Protein AF-W1J9Y2-F1 (afdb_monomer)

pLDDT: mean 95.92, std 4.79, range [53.75, 98.56]

Solvent-accessible surface area (backbone atoms only — not comparable to full-atom values): 7114 Å² total; per-residue (Å²): 111,60,69,58,45,57,69,71,51,70,70,86,56,77,53,13,66,82,62,53,46,58,67,69,55,50,78,49,37,70,63,53,52,49,53,51,50,51,29,51,76,69,69,66,60,73,79,72,70,56,31,75,44,78,43,78,46,95,87,71,49,73,45,82,43,75,25,49,32,63,68,49,49,34,52,49,51,53,52,46,61,56,48,47,70,66,46,56,87,69,54,58,93,89,64,34,82,96,41,91,99,47,40,73,64,56,48,52,52,55,48,51,65,66,71,78,107

Structure (mmCIF, N/CA/C/O backbone):
data_AF-W1J9Y2-F1
#
_entry.id   AF-W1J9Y2-F1
#
loop_
_atom_site.group_PDB
_atom_site.id
_atom_site.type_symbol
_atom_site.label_atom_id
_atom_site.label_alt_id
_atom_site.label_comp_id
_atom_site.label_asym_id
_atom_site.label_entity_id
_atom_site.label_seq_id
_atom_site.pdbx_PDB_ins_code
_atom_site.Cartn_x
_atom_site.Cartn_y
_atom_site.Cartn_z
_atom_site.occupancy
_atom_site.B_iso_or_equiv
_atom_site.auth_seq_id
_atom_site.auth_comp_id
_atom_site.auth_asym_id
_atom_site.auth_atom_id
_atom_site.pdbx_PDB_model_num
ATOM 1 N N . MET A 1 1 ? -11.430 -10.785 -2.441 1.00 86.69 1 MET A N 1
ATOM 2 C CA . MET A 1 1 ? -10.376 -9.782 -2.722 1.00 86.69 1 MET A CA 1
ATOM 3 C C . MET A 1 1 ? -9.784 -9.190 -1.440 1.00 86.69 1 MET A C 1
ATOM 5 O O . MET A 1 1 ? -8.647 -9.524 -1.143 1.00 86.69 1 MET A O 1
ATOM 9 N N . LEU A 1 2 ? -10.523 -8.403 -0.638 1.00 96.00 2 LEU A N 1
ATOM 10 C CA . LEU A 1 2 ? -9.965 -7.748 0.567 1.00 96.00 2 LEU A CA 1
ATOM 11 C C . LEU A 1 2 ? -9.424 -8.718 1.631 1.00 96.00 2 LEU A C 1
ATOM 13 O O . LEU A 1 2 ? -8.366 -8.458 2.191 1.00 96.00 2 LEU A O 1
ATOM 17 N N . LYS A 1 3 ? -10.077 -9.870 1.848 1.00 97.12 3 LYS A N 1
ATOM 18 C CA . LYS A 1 3 ? -9.566 -10.923 2.748 1.00 97.12 3 LYS A CA 1
ATOM 19 C C . LYS A 1 3 ? -8.172 -11.412 2.334 1.00 97.12 3 LYS A C 1
ATOM 21 O O . LYS A 1 3 ? -7.294 -11.547 3.173 1.00 97.12 3 LYS A O 1
ATOM 26 N N . GLY A 1 4 ? -7.936 -11.578 1.030 1.00 96.56 4 GLY A N 1
ATOM 27 C CA . GLY A 1 4 ? -6.612 -11.911 0.495 1.00 96.56 4 GLY A CA 1
ATOM 28 C C . GLY A 1 4 ? -5.578 -10.811 0.753 1.00 96.56 4 GLY A C 1
ATOM 29 O O . GLY A 1 4 ? -4.461 -11.114 1.162 1.00 96.56 4 GLY A O 1
ATOM 30 N N . GLN A 1 5 ? -5.959 -9.535 0.603 1.00 96.75 5 GLN A N 1
ATOM 31 C CA . GLN A 1 5 ? -5.068 -8.413 0.935 1.00 96.75 5 GLN A CA 1
ATOM 32 C C . GLN A 1 5 ? -4.729 -8.373 2.424 1.00 96.75 5 GLN A C 1
ATOM 34 O O . GLN A 1 5 ? -3.577 -8.152 2.786 1.00 96.75 5 GLN A O 1
ATOM 39 N N . PHE A 1 6 ? -5.703 -8.658 3.288 1.00 97.75 6 PHE A N 1
ATOM 40 C CA . PHE A 1 6 ? -5.479 -8.736 4.726 1.00 97.75 6 PHE A CA 1
ATOM 41 C C . PHE A 1 6 ? -4.465 -9.822 5.086 1.00 97.75 6 PHE A C 1
ATOM 43 O O . PHE A 1 6 ? -3.544 -9.569 5.863 1.00 97.75 6 PHE A O 1
ATOM 50 N N . LEU A 1 7 ? -4.576 -11.009 4.489 1.00 96.94 7 LEU A N 1
ATOM 51 C CA . LEU A 1 7 ? -3.624 -12.094 4.733 1.00 96.94 7 LEU A CA 1
ATOM 52 C C . LEU A 1 7 ? -2.200 -11.713 4.301 1.00 96.94 7 LEU A C 1
ATOM 54 O O . LEU A 1 7 ? -1.263 -11.978 5.051 1.00 96.94 7 LEU A O 1
ATOM 58 N N . ARG A 1 8 ? -2.048 -11.011 3.169 1.00 95.06 8 ARG A N 1
ATOM 59 C CA . ARG A 1 8 ? -0.752 -10.538 2.639 1.00 95.06 8 ARG A CA 1
ATOM 60 C C . ARG A 1 8 ? -0.097 -9.419 3.456 1.00 95.06 8 ARG A C 1
ATOM 62 O O . ARG A 1 8 ? 1.107 -9.218 3.326 1.00 95.06 8 ARG A O 1
ATOM 69 N N . LEU A 1 9 ? -0.854 -8.663 4.257 1.00 94.94 9 LEU A N 1
ATOM 70 C CA . LEU A 1 9 ? -0.291 -7.567 5.053 1.00 94.94 9 LEU A CA 1
ATOM 71 C C . LEU A 1 9 ? 0.696 -8.088 6.103 1.00 94.94 9 LEU A C 1
ATOM 73 O O . LEU A 1 9 ? 0.387 -8.999 6.863 1.00 94.94 9 LEU A O 1
ATOM 77 N N . ASP A 1 10 ? 1.852 -7.450 6.220 1.00 93.38 10 ASP A N 1
ATOM 78 C CA . ASP A 1 10 ? 2.788 -7.712 7.314 1.00 93.38 10 ASP A CA 1
ATOM 79 C C . ASP A 1 10 ? 2.231 -7.130 8.632 1.00 93.38 10 ASP A C 1
ATOM 81 O O . ASP A 1 10 ? 1.927 -5.936 8.728 1.00 93.38 10 ASP A O 1
ATOM 85 N N . GLY A 1 11 ? 2.056 -7.994 9.638 1.00 90.69 11 GLY A N 1
ATOM 86 C CA . GLY A 1 11 ? 1.483 -7.644 10.941 1.00 90.69 11 GLY A CA 1
ATOM 87 C C . GLY A 1 11 ? 2.380 -6.757 11.805 1.00 90.69 11 GLY A C 1
ATOM 88 O O . GLY A 1 11 ? 1.869 -6.082 12.694 1.00 90.69 11 GLY A O 1
ATOM 89 N N . ASN A 1 12 ? 3.679 -6.694 11.499 1.00 92.50 12 ASN A N 1
ATOM 90 C CA . ASN A 1 12 ? 4.660 -5.894 12.235 1.00 92.50 12 ASN A CA 1
ATOM 91 C C . ASN A 1 12 ? 4.765 -4.453 11.711 1.00 92.50 12 ASN A C 1
ATOM 93 O O . ASN A 1 12 ? 5.534 -3.643 12.232 1.00 92.50 12 ASN A O 1
ATOM 97 N N . LYS A 1 13 ? 4.015 -4.100 10.658 1.00 90.44 13 LYS A N 1
ATOM 98 C CA . LYS A 1 13 ? 4.022 -2.736 10.119 1.00 90.44 13 LYS A CA 1
ATOM 99 C C . LYS A 1 13 ? 3.367 -1.759 11.087 1.00 90.44 13 LYS A C 1
ATOM 101 O O . LYS A 1 13 ? 2.337 -2.041 11.693 1.00 90.44 13 LYS A O 1
ATOM 106 N N . ALA A 1 14 ? 3.913 -0.546 11.121 1.00 94.56 14 ALA A N 1
ATOM 107 C CA . ALA A 1 14 ? 3.379 0.542 11.922 1.00 94.56 14 ALA A CA 1
ATOM 108 C C . ALA A 1 14 ? 1.888 0.811 11.633 1.00 94.56 14 ALA A C 1
ATOM 110 O O . ALA A 1 14 ? 1.420 0.745 10.487 1.00 94.56 14 ALA A O 1
ATOM 111 N N . VAL A 1 15 ? 1.156 1.141 12.697 1.00 96.94 15 VAL A N 1
ATOM 112 C CA . VAL A 1 15 ? -0.281 1.437 12.664 1.00 96.94 15 VAL A CA 1
ATOM 113 C C . VAL A 1 15 ? -0.556 2.886 12.269 1.00 96.94 15 VAL A C 1
ATOM 115 O O . VAL A 1 15 ? 0.276 3.775 12.506 1.00 96.94 15 VAL A O 1
ATOM 118 N N . GLY A 1 16 ? -1.724 3.106 11.664 1.00 97.50 16 GLY A N 1
ATOM 119 C CA . GLY A 1 16 ? -2.205 4.424 11.259 1.00 97.50 16 GLY A CA 1
ATOM 120 C C . GLY A 1 16 ? -2.601 5.307 12.443 1.00 97.50 16 GLY A C 1
ATOM 121 O O . GLY A 1 16 ? -2.244 5.041 13.595 1.00 97.50 16 GLY A O 1
ATOM 122 N N . ILE A 1 17 ? -3.323 6.391 12.154 1.00 98.06 17 ILE A N 1
ATOM 123 C CA . ILE A 1 17 ? -3.719 7.375 13.172 1.00 98.06 17 ILE A CA 1
ATOM 124 C C . ILE A 1 17 ? -4.735 6.808 14.171 1.00 98.06 17 ILE A C 1
ATOM 126 O O . ILE A 1 17 ? -4.720 7.187 15.336 1.00 98.06 17 ILE A O 1
ATOM 130 N N . ASP A 1 18 ? -5.547 5.841 13.739 1.00 97.19 18 ASP A N 1
ATOM 131 C CA . ASP A 1 18 ? -6.549 5.158 14.563 1.00 97.19 18 ASP A CA 1
ATOM 132 C C . ASP A 1 18 ? -5.981 4.057 1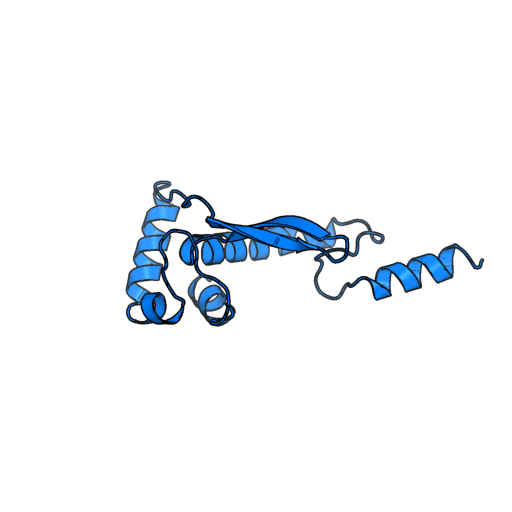5.467 1.00 97.19 18 ASP A C 1
ATOM 134 O O . ASP A 1 18 ? -6.733 3.424 16.202 1.00 97.19 18 ASP A O 1
ATOM 138 N N . ARG A 1 19 ? -4.663 3.824 15.407 1.00 96.50 19 ARG A N 1
ATOM 139 C CA . ARG A 1 19 ? -3.935 2.825 16.203 1.00 96.50 19 ARG A CA 1
ATOM 140 C C . ARG A 1 19 ? -4.433 1.381 16.042 1.00 96.50 19 ARG A C 1
ATOM 142 O O . ARG A 1 19 ? -3.996 0.514 16.793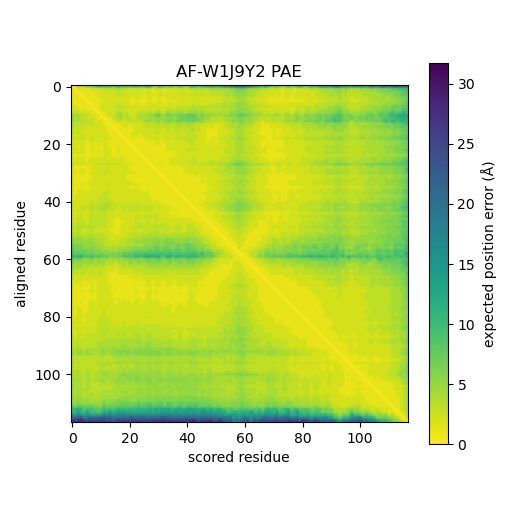 1.00 96.50 19 ARG A O 1
ATOM 149 N N . MET A 1 20 ? -5.258 1.093 15.034 1.00 97.50 20 MET A N 1
ATOM 150 C CA . MET A 1 20 ? -5.785 -0.249 14.789 1.00 97.50 20 MET A CA 1
ATOM 151 C C . MET A 1 20 ? -4.669 -1.188 14.309 1.00 97.50 20 MET A C 1
ATOM 153 O O . MET A 1 20 ? -4.042 -0.950 13.269 1.00 97.50 20 MET A O 1
ATOM 157 N N . THR A 1 21 ? -4.412 -2.260 15.063 1.00 97.56 21 THR A N 1
ATOM 158 C CA . THR A 1 21 ? -3.425 -3.289 14.699 1.00 97.56 21 THR A CA 1
ATOM 159 C C . THR A 1 21 ? -4.033 -4.324 13.751 1.00 97.56 21 THR A C 1
ATOM 161 O O . THR A 1 21 ? -5.252 -4.480 13.669 1.00 97.56 21 THR A O 1
ATOM 164 N N . LYS A 1 22 ? -3.178 -5.077 13.041 1.00 97.44 22 LYS A N 1
ATOM 165 C CA . LYS A 1 22 ? -3.636 -6.204 12.212 1.00 97.44 22 LYS A CA 1
ATOM 166 C C . LYS A 1 22 ? -4.346 -7.272 13.047 1.00 97.44 22 LYS A C 1
ATOM 168 O O . LYS A 1 22 ? -5.363 -7.788 12.600 1.00 97.44 22 LYS A O 1
ATOM 173 N N . SER A 1 23 ? -3.823 -7.568 14.239 1.00 97.56 23 SER A N 1
ATOM 174 C CA . SER A 1 23 ? -4.409 -8.558 15.149 1.00 97.56 23 SER A CA 1
ATOM 175 C C . SER A 1 23 ? -5.805 -8.136 15.597 1.00 97.56 23 SER A C 1
ATOM 177 O O . SER A 1 23 ? -6.754 -8.869 15.352 1.00 97.56 23 SER A O 1
ATOM 179 N N . ALA A 1 24 ? -5.944 -6.919 16.137 1.00 97.88 24 ALA A 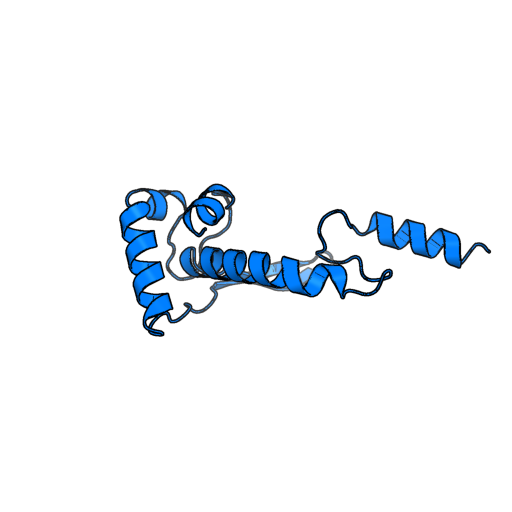N 1
ATOM 180 C CA . ALA A 1 24 ? -7.221 -6.412 16.641 1.00 97.88 24 ALA A CA 1
ATOM 181 C C . ALA A 1 24 ? -8.284 -6.317 15.534 1.00 97.88 24 ALA A C 1
ATOM 183 O O . ALA A 1 24 ? -9.418 -6.749 15.709 1.00 97.88 24 ALA A O 1
ATOM 184 N N . TYR A 1 25 ? -7.918 -5.834 14.340 1.00 98.12 25 TYR A N 1
ATOM 185 C CA . TYR A 1 25 ? -8.845 -5.827 13.202 1.00 98.12 25 TYR A CA 1
ATOM 186 C C . TYR A 1 25 ? -9.260 -7.245 12.771 1.00 98.12 25 TYR A C 1
ATOM 188 O O . TYR A 1 25 ? -10.363 -7.448 12.259 1.00 98.12 25 TYR A O 1
ATOM 196 N N . GLY A 1 26 ? -8.363 -8.218 12.949 1.00 97.94 26 GLY A N 1
ATOM 197 C CA . GLY A 1 26 ? -8.563 -9.618 12.595 1.00 97.94 26 GLY A CA 1
ATOM 198 C C . GLY A 1 26 ? -9.515 -10.379 13.519 1.00 97.94 26 GLY A C 1
ATOM 199 O O . GLY A 1 26 ? -10.105 -11.355 13.066 1.00 97.94 26 GLY A O 1
ATOM 200 N N . GLU A 1 27 ? -9.719 -9.925 14.759 1.00 98.25 27 GLU A N 1
ATOM 201 C CA . GLU A 1 27 ? -10.623 -10.568 15.732 1.00 98.25 27 GLU A CA 1
ATOM 202 C C . GLU A 1 27 ? -12.065 -10.662 15.215 1.00 98.25 27 GLU A C 1
ATOM 204 O O . GLU A 1 27 ? -12.756 -11.648 15.457 1.00 98.25 27 GLU A O 1
ATOM 209 N N . HIS A 1 28 ? -12.499 -9.666 14.438 1.00 97.75 28 HIS A N 1
ATOM 210 C CA . HIS A 1 28 ? -13.808 -9.648 13.786 1.00 97.75 28 HIS A CA 1
ATOM 211 C C . HIS A 1 28 ? -13.687 -9.457 12.268 1.00 97.75 28 HIS A C 1
ATOM 213 O O . HIS A 1 28 ? -14.409 -8.665 11.654 1.00 97.75 28 HIS A O 1
ATOM 219 N N . LEU A 1 29 ? -12.734 -10.169 11.654 1.00 98.06 29 LEU A N 1
ATOM 220 C CA . LEU A 1 29 ? -12.306 -9.936 10.273 1.00 98.06 29 LEU A CA 1
ATOM 221 C C . LEU A 1 29 ? -13.466 -9.898 9.273 1.00 98.06 29 LEU A C 1
ATOM 223 O O . LEU A 1 29 ? -13.582 -8.943 8.508 1.00 98.06 29 LEU A O 1
ATOM 227 N N . ASP A 1 30 ? -14.317 -10.924 9.252 1.00 98.25 30 ASP A N 1
ATOM 228 C CA . ASP A 1 30 ? -15.353 -11.037 8.223 1.00 98.25 30 ASP A CA 1
ATOM 229 C C . ASP A 1 30 ? -16.418 -9.933 8.354 1.00 98.25 30 ASP A C 1
ATOM 231 O O . ASP A 1 30 ? -16.809 -9.342 7.344 1.00 98.25 30 ASP A O 1
ATOM 235 N N . GLY A 1 31 ? -16.812 -9.568 9.580 1.00 98.50 31 GLY A N 1
ATOM 236 C CA . GLY A 1 31 ? -17.731 -8.451 9.822 1.00 98.50 31 GLY A CA 1
ATOM 237 C C . GLY A 1 31 ? -17.122 -7.095 9.455 1.00 98.50 31 GLY A C 1
ATOM 238 O O . GLY A 1 31 ? -17.762 -6.288 8.772 1.00 98.50 31 GLY A O 1
ATOM 239 N N . ASN A 1 32 ? -15.856 -6.871 9.817 1.00 98.44 32 ASN A N 1
ATOM 240 C CA . ASN A 1 32 ? -15.125 -5.650 9.474 1.00 98.44 32 ASN A CA 1
ATOM 241 C C . ASN A 1 32 ? -15.001 -5.475 7.952 1.00 98.44 32 ASN A C 1
ATOM 243 O O . ASN A 1 32 ? -15.320 -4.415 7.406 1.00 98.44 32 ASN A O 1
ATOM 247 N N . LEU A 1 33 ? -14.615 -6.541 7.242 1.00 98.44 33 LEU A N 1
ATOM 248 C CA . LEU A 1 33 ? -14.513 -6.532 5.783 1.00 98.44 33 LEU A CA 1
ATOM 249 C C . LEU A 1 33 ? -15.873 -6.330 5.113 1.00 98.44 33 LEU A C 1
ATOM 251 O O . LEU A 1 33 ? -15.960 -5.594 4.127 1.00 98.44 33 LEU A O 1
ATOM 255 N N . HIS A 1 34 ? -16.933 -6.953 5.632 1.00 98.38 34 HIS A N 1
ATOM 256 C CA . HIS A 1 34 ? -18.284 -6.759 5.117 1.00 98.38 34 HIS A CA 1
ATOM 257 C C . HIS A 1 34 ? -18.720 -5.292 5.234 1.00 98.38 34 HIS A C 1
ATOM 259 O O . HIS A 1 34 ? -19.161 -4.696 4.247 1.00 98.38 34 HIS A O 1
ATOM 265 N N . ASN A 1 35 ? -18.519 -4.674 6.402 1.00 98.38 35 ASN A N 1
ATOM 266 C CA . ASN A 1 35 ? -18.834 -3.263 6.621 1.00 98.38 35 ASN A CA 1
ATOM 267 C C . ASN A 1 35 ? -18.033 -2.336 5.690 1.00 98.38 35 ASN A C 1
ATOM 269 O O . ASN A 1 35 ? -18.605 -1.434 5.070 1.00 98.38 35 ASN A O 1
ATOM 273 N N . LEU A 1 36 ? -16.728 -2.581 5.545 1.00 98.50 36 LEU A N 1
ATOM 274 C CA . LEU A 1 36 ? -15.864 -1.817 4.645 1.00 98.50 36 LEU A CA 1
ATOM 275 C C . LEU A 1 36 ? -16.357 -1.893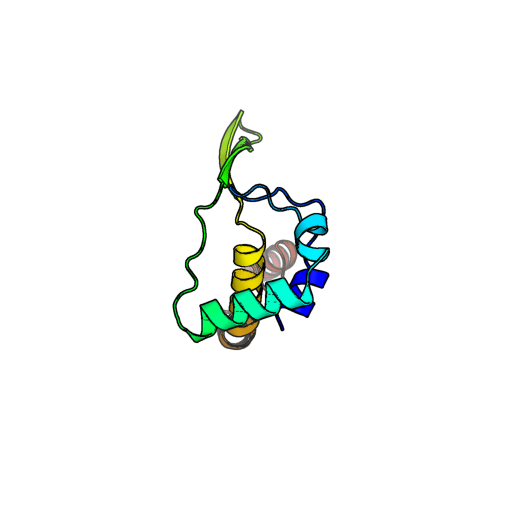 3.192 1.00 98.50 36 LEU A C 1
ATOM 277 O O . LEU A 1 36 ? -16.483 -0.864 2.528 1.00 98.50 36 LEU A O 1
ATOM 281 N N . ILE A 1 37 ? -16.710 -3.088 2.708 1.00 98.19 37 ILE A N 1
ATOM 282 C CA . ILE A 1 37 ? -17.253 -3.278 1.354 1.00 98.19 37 ILE A CA 1
ATOM 283 C C . ILE A 1 37 ? -18.568 -2.514 1.172 1.00 98.19 37 ILE A C 1
ATOM 285 O O . ILE A 1 37 ? -18.753 -1.873 0.136 1.00 98.19 37 ILE A O 1
ATOM 289 N N . LEU A 1 38 ? -19.470 -2.549 2.158 1.00 98.38 38 LEU A N 1
ATOM 290 C CA . LEU A 1 38 ? -20.723 -1.793 2.100 1.00 98.38 38 LEU A CA 1
ATOM 291 C C . LEU A 1 38 ? -20.471 -0.285 1.995 1.00 98.38 38 LEU A C 1
ATOM 293 O O . LEU A 1 38 ? -21.086 0.369 1.152 1.00 98.38 38 LEU A O 1
ATOM 297 N N . ARG A 1 39 ? -19.546 0.262 2.795 1.00 98.56 39 ARG A N 1
ATOM 298 C CA . ARG A 1 39 ? -19.176 1.686 2.727 1.00 98.56 39 ARG A CA 1
ATOM 299 C C . ARG A 1 39 ? -18.572 2.062 1.375 1.00 98.56 39 ARG A C 1
ATOM 301 O O . ARG A 1 39 ? -18.928 3.099 0.820 1.00 98.56 39 ARG A O 1
ATOM 308 N N . ILE A 1 40 ? -17.712 1.216 0.808 1.00 97.81 40 ILE A N 1
ATOM 309 C CA . ILE A 1 40 ? -17.127 1.448 -0.524 1.00 97.81 40 ILE A CA 1
ATOM 310 C C . ILE A 1 40 ? -18.219 1.449 -1.598 1.00 97.81 40 ILE A C 1
ATOM 312 O O . ILE A 1 40 ? -18.312 2.397 -2.373 1.00 97.81 40 ILE A O 1
ATOM 316 N N . ARG A 1 41 ? -19.084 0.427 -1.619 1.00 97.50 41 ARG A N 1
ATOM 317 C CA . ARG A 1 41 ? -20.156 0.293 -2.623 1.00 97.50 41 ARG A CA 1
ATOM 318 C C . ARG A 1 41 ? -21.169 1.431 -2.579 1.00 97.50 41 ARG A C 1
ATOM 320 O O . ARG A 1 41 ? -21.690 1.816 -3.616 1.00 97.50 41 ARG A O 1
ATOM 327 N N . ARG A 1 42 ? -21.443 1.967 -1.388 1.00 98.25 42 ARG A N 1
ATOM 328 C CA . ARG A 1 42 ? -22.345 3.111 -1.193 1.00 98.25 42 ARG A CA 1
ATOM 329 C C . ARG A 1 42 ? -21.673 4.465 -1.452 1.00 98.25 42 ARG A C 1
ATOM 331 O O . ARG A 1 42 ? -22.329 5.487 -1.307 1.00 98.25 42 ARG A O 1
ATOM 338 N N . GLY A 1 43 ? -20.375 4.496 -1.770 1.00 97.81 43 GLY A N 1
ATOM 339 C CA . GLY A 1 43 ? -19.619 5.742 -1.933 1.00 97.81 43 GLY A CA 1
ATOM 340 C C . GLY A 1 43 ? -19.416 6.529 -0.631 1.00 97.81 43 GLY A C 1
ATOM 341 O O . GLY A 1 43 ? -19.043 7.699 -0.668 1.00 97.81 43 GLY A O 1
ATOM 342 N N . THR A 1 44 ? -19.654 5.907 0.528 1.00 98.31 44 THR A N 1
ATOM 343 C CA . THR A 1 44 ? -19.549 6.542 1.852 1.00 98.31 44 THR A CA 1
ATOM 344 C C . THR A 1 44 ? -18.231 6.243 2.560 1.00 98.31 44 THR A C 1
ATOM 346 O O . THR A 1 44 ? -17.958 6.796 3.625 1.00 98.31 44 THR A O 1
ATOM 349 N N . TYR A 1 45 ? -17.382 5.387 1.985 1.00 98.19 45 TYR A N 1
ATOM 350 C CA . TYR A 1 45 ? -16.026 5.180 2.479 1.00 98.19 45 TYR A CA 1
ATOM 351 C C . TYR A 1 45 ? -15.200 6.466 2.330 1.00 98.19 45 TYR A C 1
ATOM 353 O O . TYR A 1 45 ? -15.028 7.001 1.233 1.00 98.19 45 TYR A O 1
ATOM 361 N N . ARG A 1 46 ? -14.679 6.953 3.458 1.00 97.94 46 ARG A N 1
ATOM 362 C CA . ARG A 1 46 ? -13.747 8.078 3.536 1.00 97.94 46 ARG A CA 1
ATOM 363 C C . ARG A 1 46 ? -12.439 7.573 4.146 1.00 97.94 46 ARG A C 1
ATOM 365 O O . ARG A 1 46 ? -12.479 7.115 5.291 1.00 97.94 46 ARG A O 1
ATOM 372 N N . PRO A 1 47 ? -11.314 7.619 3.409 1.00 97.25 47 PRO A N 1
ATOM 373 C CA . PRO A 1 47 ? -10.016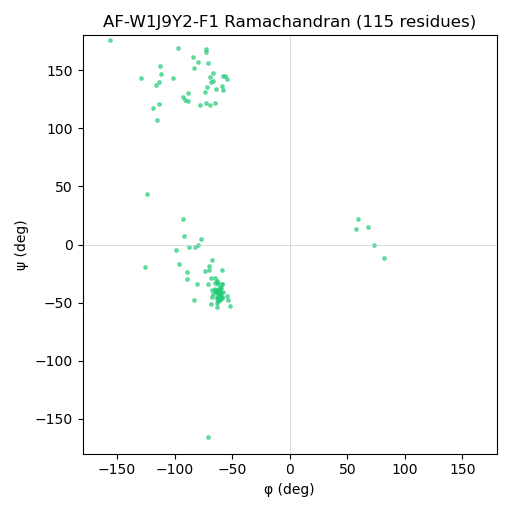 7.272 3.967 1.00 97.25 47 PRO A CA 1
ATOM 374 C C . PRO A 1 47 ? -9.688 8.149 5.171 1.00 97.25 47 PRO A C 1
ATOM 376 O O . PRO A 1 47 ? -10.037 9.334 5.194 1.00 97.25 47 PRO A O 1
ATOM 379 N N . LYS A 1 48 ? -9.003 7.586 6.164 1.00 97.38 48 LYS A N 1
ATOM 380 C CA . LYS A 1 48 ? -8.521 8.379 7.298 1.00 97.38 48 LYS A CA 1
ATOM 381 C C . LYS A 1 48 ? -7.251 9.132 6.909 1.00 97.38 48 LYS A C 1
ATOM 383 O O . LYS A 1 48 ? -6.513 8.732 6.009 1.00 97.38 48 LYS A O 1
ATOM 388 N N . ALA A 1 49 ? -6.971 10.218 7.627 1.00 97.56 49 ALA A N 1
ATOM 389 C CA . ALA A 1 49 ? -5.698 10.911 7.493 1.00 97.56 49 ALA A CA 1
ATOM 390 C C . ALA A 1 49 ? -4.536 9.954 7.814 1.00 97.56 49 ALA A C 1
ATOM 392 O O . ALA A 1 49 ? -4.581 9.197 8.789 1.00 97.56 49 ALA A O 1
ATOM 393 N N . ALA A 1 50 ? -3.482 9.996 7.000 1.00 97.06 50 ALA A N 1
ATOM 394 C CA . ALA A 1 50 ? -2.277 9.231 7.277 1.00 97.06 50 ALA A CA 1
ATOM 395 C C . ALA A 1 50 ? -1.568 9.796 8.514 1.00 97.06 50 ALA A C 1
ATOM 397 O O . ALA A 1 50 ? -1.448 11.010 8.686 1.00 97.06 50 ALA A O 1
ATOM 398 N N . ARG A 1 51 ? -1.042 8.913 9.364 1.00 97.81 51 ARG A N 1
ATOM 399 C CA . ARG A 1 51 ? -0.187 9.328 10.477 1.00 97.81 51 ARG A CA 1
ATOM 400 C C . ARG A 1 51 ? 1.206 9.635 9.945 1.00 97.81 51 ARG A C 1
ATOM 402 O O . ARG A 1 51 ? 1.855 8.746 9.398 1.00 97.81 51 ARG A O 1
ATOM 409 N N . ILE A 1 52 ? 1.674 10.865 10.130 1.00 97.56 52 ILE A N 1
ATOM 410 C CA . ILE A 1 52 ? 3.021 11.270 9.719 1.00 97.56 52 ILE A CA 1
ATOM 411 C C . ILE A 1 52 ? 4.011 10.985 10.848 1.00 97.56 52 ILE A C 1
ATOM 413 O O . ILE A 1 52 ? 3.789 11.354 11.999 1.00 97.56 52 ILE A O 1
ATOM 417 N N . THR A 1 53 ? 5.120 10.329 10.522 1.00 95.88 53 THR A N 1
ATOM 418 C CA . THR A 1 53 ? 6.269 10.172 11.419 1.00 95.88 53 THR A CA 1
ATOM 419 C C . THR A 1 53 ? 7.540 10.593 10.698 1.00 95.88 53 THR A C 1
ATOM 421 O O . THR A 1 53 ? 7.663 10.383 9.496 1.00 95.88 53 THR A O 1
ATOM 424 N N . GLN A 1 54 ? 8.476 11.223 11.400 1.00 97.06 54 GLN A N 1
ATOM 425 C CA . GLN A 1 54 ? 9.756 11.601 10.811 1.00 97.06 54 GLN A CA 1
ATOM 426 C C . GLN A 1 54 ? 10.779 10.497 11.057 1.00 97.06 54 GLN A C 1
ATOM 428 O O . GLN A 1 54 ? 10.994 10.109 12.203 1.00 97.06 54 GLN A O 1
ATOM 433 N N . ILE A 1 55 ? 11.426 10.026 9.993 1.00 95.62 55 ILE A N 1
ATOM 434 C CA . ILE A 1 55 ? 12.526 9.061 10.082 1.00 95.62 55 ILE A CA 1
ATOM 435 C C . ILE A 1 55 ? 13.835 9.716 9.628 1.00 95.62 55 ILE A C 1
ATOM 437 O O . ILE A 1 55 ? 13.812 10.505 8.674 1.00 95.62 55 ILE A O 1
ATOM 441 N N . PRO A 1 56 ? 14.957 9.437 10.312 1.00 96.31 56 PRO A N 1
ATOM 442 C CA . PRO A 1 56 ? 16.248 9.997 9.943 1.00 96.31 56 PRO A CA 1
ATOM 443 C C . PRO A 1 56 ? 16.705 9.447 8.589 1.00 96.31 56 PRO A C 1
ATOM 445 O O . PRO A 1 56 ? 16.392 8.312 8.216 1.00 96.31 56 PRO A O 1
ATOM 448 N N . LYS A 1 57 ? 17.432 10.276 7.849 1.00 95.06 57 LYS A N 1
ATOM 449 C CA . LYS A 1 57 ? 18.265 9.870 6.720 1.00 95.06 57 LYS A CA 1
ATOM 450 C C . LYS A 1 57 ? 19.712 9.709 7.190 1.00 95.06 57 LYS A C 1
ATOM 452 O O . LYS A 1 57 ? 20.070 10.145 8.281 1.00 95.06 57 LYS A O 1
ATOM 457 N N . GLU A 1 58 ? 20.538 9.122 6.332 1.00 93.94 58 GLU A N 1
ATOM 458 C CA . GLU A 1 58 ? 21.979 8.966 6.565 1.00 93.94 58 GLU A CA 1
ATOM 459 C C . GLU A 1 58 ? 22.705 10.317 6.673 1.00 93.94 58 GLU A C 1
ATOM 461 O O . GLU A 1 58 ? 23.631 10.455 7.460 1.00 93.94 58 GLU A O 1
ATOM 466 N N . ASP A 1 59 ? 22.230 11.336 5.951 1.00 93.56 59 ASP A N 1
ATOM 467 C CA . ASP A 1 59 ? 22.777 12.702 5.957 1.00 93.56 59 ASP A CA 1
ATOM 468 C C . ASP A 1 59 ? 22.380 13.542 7.194 1.00 93.56 59 ASP A C 1
ATOM 470 O O . ASP A 1 59 ? 22.671 14.734 7.257 1.00 93.56 59 ASP A O 1
ATOM 474 N N . GLY A 1 60 ? 21.675 12.951 8.166 1.00 93.50 60 GLY A N 1
ATOM 475 C CA . GLY A 1 60 ? 21.186 13.630 9.372 1.00 93.50 60 GLY A CA 1
ATOM 476 C C . GLY A 1 60 ? 19.885 14.423 9.190 1.00 93.50 60 GLY A C 1
ATOM 477 O O . GLY A 1 60 ? 19.247 14.794 10.180 1.00 93.50 60 GLY A O 1
ATOM 478 N N . SER A 1 61 ? 19.423 14.642 7.954 1.00 95.62 61 SER A N 1
ATOM 479 C CA . SER A 1 61 ? 18.104 15.228 7.697 1.00 95.62 61 SER A CA 1
ATOM 480 C C . SER A 1 61 ? 16.979 14.227 7.999 1.00 95.62 61 SER A C 1
ATOM 482 O O . SER A 1 61 ? 17.201 13.033 8.204 1.00 95.62 61 SER A O 1
ATOM 484 N N . LYS A 1 62 ? 15.727 14.696 8.042 1.00 97.00 62 LYS A N 1
ATOM 485 C CA . LYS A 1 62 ? 14.552 13.841 8.284 1.00 97.00 62 LYS A CA 1
ATOM 486 C C . LYS A 1 62 ? 13.685 13.744 7.034 1.00 97.00 62 LYS A C 1
ATOM 488 O O . LYS A 1 62 ? 13.552 14.711 6.287 1.00 97.00 62 LYS A O 1
ATOM 493 N N . ARG A 1 63 ? 13.048 12.589 6.823 1.00 96.31 63 ARG A N 1
ATOM 494 C CA . ARG A 1 63 ? 11.981 12.418 5.822 1.00 96.31 63 ARG A CA 1
ATOM 495 C C . ARG A 1 63 ? 10.654 12.067 6.501 1.00 96.31 63 ARG A C 1
ATOM 497 O O . ARG A 1 63 ? 10.653 11.250 7.427 1.00 96.31 63 ARG A O 1
ATOM 504 N N . PRO A 1 64 ? 9.529 12.660 6.072 1.00 97.00 64 PRO A N 1
ATOM 505 C CA . PRO A 1 64 ? 8.220 12.245 6.545 1.00 97.00 64 PRO A CA 1
ATOM 506 C C . PRO A 1 64 ? 7.858 10.880 5.949 1.00 97.00 64 PRO A C 1
ATOM 508 O O . PRO A 1 64 ? 8.023 10.639 4.755 1.00 97.00 64 PRO A O 1
ATOM 511 N N . LEU A 1 65 ? 7.336 9.992 6.786 1.00 96.62 65 LEU A N 1
ATOM 512 C CA . LEU A 1 65 ? 6.722 8.730 6.403 1.00 96.62 65 LEU A CA 1
ATOM 513 C C . LEU A 1 65 ? 5.232 8.801 6.735 1.00 96.62 65 LEU A C 1
ATOM 515 O O . LEU A 1 65 ? 4.859 8.994 7.894 1.00 96.62 65 LEU A O 1
ATOM 519 N N . ALA A 1 66 ? 4.394 8.634 5.717 1.00 97.19 66 ALA A N 1
ATOM 520 C CA . ALA A 1 66 ? 2.948 8.570 5.866 1.00 97.19 66 ALA A CA 1
ATOM 521 C C . ALA A 1 66 ? 2.503 7.126 6.129 1.00 97.19 66 ALA A C 1
ATOM 523 O O . ALA A 1 66 ? 2.799 6.221 5.351 1.00 97.19 66 ALA A O 1
ATOM 524 N N . ILE A 1 67 ? 1.792 6.909 7.235 1.00 97.44 67 ILE A N 1
ATOM 525 C CA . ILE A 1 67 ? 1.333 5.587 7.667 1.00 97.44 67 ILE A CA 1
ATOM 526 C C . ILE A 1 67 ? -0.198 5.550 7.631 1.00 97.44 67 ILE A C 1
ATOM 528 O O . ILE A 1 67 ? -0.865 6.153 8.474 1.00 97.44 67 ILE A O 1
ATOM 532 N N . SER A 1 68 ? -0.746 4.830 6.652 1.00 97.81 68 SER A N 1
ATOM 533 C CA . SER A 1 68 ? -2.190 4.632 6.464 1.00 97.81 68 SER A CA 1
ATOM 534 C C . SER A 1 68 ? -2.808 3.727 7.543 1.00 97.81 68 SER A C 1
ATOM 536 O O . SER A 1 68 ? -2.120 2.879 8.127 1.00 97.81 68 SER A O 1
ATOM 538 N N . CYS A 1 69 ? -4.116 3.858 7.784 1.00 98.12 69 CYS A N 1
ATOM 539 C CA . CYS A 1 69 ? -4.858 2.929 8.645 1.00 98.12 69 CYS A CA 1
ATOM 540 C C . CYS A 1 69 ? -5.058 1.579 7.941 1.00 98.12 69 CYS A C 1
ATOM 542 O O . CYS A 1 69 ? -4.827 1.455 6.737 1.00 98.12 69 CYS A O 1
ATOM 544 N N . ILE A 1 70 ? -5.447 0.537 8.680 1.00 97.50 70 ILE A N 1
ATOM 545 C CA . ILE A 1 70 ? -5.493 -0.819 8.114 1.00 97.50 70 ILE A CA 1
ATOM 546 C C . ILE A 1 70 ? -6.475 -0.942 6.947 1.00 97.50 70 ILE A C 1
ATOM 548 O O . ILE A 1 70 ? -6.118 -1.499 5.915 1.00 97.50 70 ILE A O 1
ATOM 552 N N . GLU A 1 71 ? -7.665 -0.357 7.065 1.00 98.00 71 GLU A N 1
ATOM 553 C CA . GLU A 1 71 ? -8.654 -0.365 5.985 1.00 98.00 71 GLU A CA 1
ATOM 554 C C . GLU A 1 71 ? -8.146 0.379 4.752 1.00 98.00 71 GLU A C 1
ATOM 556 O O . GLU A 1 71 ? -8.281 -0.116 3.637 1.00 98.00 71 GLU A O 1
ATOM 561 N N . ASP A 1 72 ? -7.473 1.513 4.956 1.00 98.00 72 ASP A N 1
ATOM 562 C CA . ASP A 1 72 ? -6.872 2.287 3.872 1.00 98.00 72 ASP A CA 1
ATOM 563 C C . ASP A 1 72 ? -5.785 1.476 3.156 1.00 98.00 72 ASP A C 1
ATOM 565 O O . ASP A 1 72 ? -5.746 1.462 1.929 1.00 98.00 72 ASP A O 1
ATOM 569 N N . LYS A 1 73 ? -4.954 0.723 3.894 1.00 97.38 73 LYS A N 1
ATOM 570 C CA . LYS A 1 73 ? -3.975 -0.207 3.301 1.00 97.38 73 LYS A CA 1
ATOM 571 C C . LYS A 1 73 ? -4.667 -1.288 2.466 1.00 97.38 73 LYS A C 1
ATOM 573 O O . LYS A 1 73 ? -4.208 -1.585 1.367 1.00 97.38 73 LYS A O 1
ATOM 578 N N . LEU A 1 74 ? -5.763 -1.872 2.959 1.00 97.75 74 LEU A N 1
ATOM 579 C CA . LEU A 1 74 ? -6.515 -2.905 2.235 1.00 97.75 74 LEU A CA 1
ATOM 580 C C . LEU A 1 74 ? -7.104 -2.366 0.930 1.00 97.75 74 LEU A C 1
ATOM 582 O O . LEU A 1 74 ? -6.996 -3.023 -0.107 1.00 97.75 74 LEU A O 1
ATOM 586 N N . VAL A 1 75 ? -7.706 -1.177 0.977 1.00 97.69 75 VAL A N 1
ATOM 587 C CA . VAL A 1 75 ? -8.290 -0.524 -0.199 1.00 97.69 75 VAL A CA 1
ATOM 588 C C . VAL A 1 75 ? -7.198 -0.119 -1.187 1.00 97.69 75 VAL A C 1
ATOM 590 O O . VAL A 1 75 ? -7.323 -0.423 -2.369 1.00 97.69 75 VAL A O 1
ATOM 593 N N . GLN A 1 76 ? -6.099 0.482 -0.722 1.00 97.06 76 GLN A N 1
ATOM 594 C CA . GLN A 1 76 ? -4.957 0.852 -1.567 1.00 97.06 76 GLN A CA 1
ATOM 595 C C . GLN A 1 76 ? -4.343 -0.366 -2.265 1.00 97.06 76 GLN A C 1
ATOM 597 O O . GLN A 1 76 ? -4.115 -0.316 -3.470 1.00 97.06 76 GLN A O 1
ATOM 602 N N . LEU A 1 77 ? -4.134 -1.479 -1.549 1.00 96.69 77 LEU A N 1
ATOM 603 C CA . LEU A 1 77 ? -3.641 -2.728 -2.142 1.00 96.69 77 LEU A CA 1
ATOM 604 C C . LEU A 1 77 ? -4.615 -3.291 -3.174 1.00 96.69 77 LEU A C 1
ATOM 606 O O . LEU A 1 77 ? -4.200 -3.734 -4.240 1.00 96.69 77 LEU A O 1
ATOM 610 N N . ALA A 1 78 ? -5.915 -3.257 -2.879 1.00 97.06 78 ALA A N 1
ATOM 611 C CA . ALA A 1 78 ? -6.926 -3.728 -3.809 1.00 97.06 78 ALA A CA 1
ATOM 612 C C . ALA A 1 78 ? -6.946 -2.898 -5.102 1.00 97.06 78 ALA A C 1
ATOM 614 O O . ALA A 1 78 ? -6.934 -3.459 -6.196 1.00 97.06 78 ALA A O 1
ATOM 615 N N . VAL A 1 79 ? -6.931 -1.571 -4.975 1.00 97.12 79 VAL A N 1
ATOM 616 C CA . VAL A 1 79 ? -6.850 -0.656 -6.117 1.00 97.12 79 VAL A CA 1
ATOM 617 C C . VAL A 1 79 ? -5.551 -0.884 -6.889 1.00 97.12 79 VAL A C 1
ATOM 619 O O . VAL A 1 79 ? -5.602 -1.049 -8.104 1.00 97.12 79 VAL A O 1
ATOM 622 N N . SER A 1 80 ? -4.409 -0.977 -6.204 1.00 96.94 80 SER A N 1
ATOM 623 C CA . SER A 1 80 ? -3.115 -1.227 -6.846 1.00 96.94 80 SER A CA 1
ATOM 624 C C . SER A 1 80 ? -3.112 -2.535 -7.631 1.00 96.94 80 SER A C 1
ATOM 626 O O . SER A 1 80 ? -2.689 -2.527 -8.777 1.00 96.94 80 SER A O 1
ATOM 628 N N . ASP A 1 81 ? -3.627 -3.636 -7.079 1.00 96.00 81 ASP A N 1
ATOM 629 C CA . ASP A 1 81 ? -3.671 -4.924 -7.783 1.00 96.00 81 ASP A CA 1
ATOM 630 C C . ASP A 1 81 ? -4.506 -4.851 -9.077 1.00 96.00 81 ASP A C 1
ATOM 632 O O . ASP A 1 81 ? -4.150 -5.472 -10.080 1.00 96.00 81 ASP A O 1
ATOM 636 N N . ILE A 1 82 ? -5.613 -4.097 -9.075 1.00 96.81 82 ILE A N 1
ATOM 637 C CA . ILE A 1 82 ? -6.436 -3.879 -10.276 1.00 96.81 82 ILE A CA 1
ATOM 638 C C . ILE A 1 82 ? -5.672 -3.024 -11.288 1.00 96.81 82 ILE A C 1
ATOM 640 O O . ILE A 1 82 ? -5.545 -3.412 -12.448 1.00 96.81 82 ILE A O 1
ATOM 644 N N . LEU A 1 83 ? -5.146 -1.878 -10.851 1.00 97.75 83 LEU A N 1
ATOM 645 C CA . LEU A 1 83 ? -4.464 -0.934 -11.732 1.00 97.75 83 LEU A CA 1
ATOM 646 C C . LEU A 1 83 ? -3.176 -1.523 -12.313 1.00 97.75 83 LEU A C 1
ATOM 648 O O . LEU A 1 83 ? -2.914 -1.339 -13.497 1.00 97.75 83 LEU A O 1
ATOM 652 N N . SER A 1 84 ? -2.409 -2.291 -11.541 1.00 96.56 84 SER A N 1
ATOM 653 C CA . SER A 1 84 ? -1.198 -2.958 -12.027 1.00 96.56 84 SER A CA 1
ATOM 654 C C . SER A 1 84 ? -1.497 -3.919 -13.176 1.00 96.56 84 SER A C 1
ATOM 656 O O . SER A 1 84 ? -0.732 -3.957 -14.130 1.00 96.56 84 SER A O 1
ATOM 658 N N . ARG A 1 85 ? -2.624 -4.644 -13.158 1.00 96.25 85 ARG A N 1
ATOM 659 C CA . ARG A 1 85 ? -3.013 -5.528 -14.277 1.00 96.25 85 ARG A CA 1
ATOM 660 C C . ARG A 1 85 ? -3.311 -4.764 -15.567 1.00 96.25 85 ARG A C 1
ATOM 662 O O . ARG A 1 85 ? -3.130 -5.318 -16.643 1.00 96.25 85 ARG A O 1
ATOM 669 N N . ILE A 1 86 ? -3.771 -3.519 -15.450 1.00 97.81 86 ILE A N 1
ATOM 670 C CA . ILE A 1 86 ? -4.091 -2.650 -16.587 1.00 97.81 86 ILE A CA 1
ATOM 671 C C . ILE A 1 86 ? -2.824 -1.964 -17.107 1.00 97.81 86 ILE A C 1
ATOM 673 O O . ILE A 1 86 ? -2.578 -1.953 -18.308 1.00 97.81 86 ILE A O 1
ATOM 677 N N . TYR A 1 87 ? -2.019 -1.397 -16.207 1.00 97.56 87 TYR A N 1
ATOM 678 C CA . TYR A 1 87 ? -0.897 -0.535 -16.577 1.00 97.56 87 TYR A CA 1
ATOM 679 C C . TYR A 1 87 ? 0.418 -1.273 -16.806 1.00 97.56 87 TYR A C 1
ATOM 681 O O . TYR A 1 87 ? 1.252 -0.760 -17.548 1.00 97.56 87 TYR A O 1
ATOM 689 N N . GLU A 1 88 ? 0.625 -2.465 -16.237 1.00 97.69 88 GLU A N 1
ATOM 690 C CA . GLU A 1 88 ? 1.869 -3.204 -16.479 1.00 97.69 88 GLU A CA 1
ATOM 691 C C . GLU A 1 88 ? 2.223 -3.429 -17.953 1.00 97.69 88 GLU A C 1
ATOM 693 O O . GLU A 1 88 ? 3.361 -3.132 -18.328 1.00 97.69 88 GLU A O 1
ATOM 698 N N . PRO A 1 89 ? 1.299 -3.886 -18.822 1.00 96.50 89 PRO A N 1
ATOM 699 C CA . PRO A 1 89 ? 1.618 -4.063 -20.238 1.00 96.50 89 PRO A CA 1
ATOM 700 C C . PRO A 1 89 ? 1.871 -2.740 -20.979 1.00 96.50 89 PRO A C 1
ATOM 702 O O . PRO A 1 89 ? 2.373 -2.765 -22.099 1.00 96.50 89 PRO A O 1
ATOM 705 N N . LEU A 1 90 ? 1.531 -1.593 -20.378 1.00 97.75 90 LEU A N 1
ATOM 706 C CA . LEU A 1 90 ? 1.662 -0.266 -20.986 1.00 97.75 90 LEU A CA 1
ATOM 707 C C . LEU A 1 90 ? 2.952 0.455 -20.578 1.00 97.75 90 LEU A C 1
ATOM 709 O O . LEU A 1 90 ? 3.338 1.436 -21.216 1.00 97.75 90 LEU A O 1
ATOM 713 N N . PHE A 1 91 ? 3.623 0.014 -19.512 1.00 97.75 91 PHE A N 1
ATOM 714 C CA . PHE A 1 91 ? 4.857 0.653 -19.073 1.00 97.75 91 PHE A CA 1
ATOM 715 C C . PHE A 1 91 ? 5.983 0.469 -20.090 1.00 97.75 91 PHE A C 1
ATOM 717 O O . PHE A 1 91 ? 6.202 -0.614 -20.632 1.00 97.75 91 PHE A O 1
ATOM 724 N N . LEU A 1 92 ? 6.777 1.529 -20.268 1.00 96.31 92 LEU A N 1
ATOM 725 C CA . LEU A 1 92 ? 7.958 1.492 -21.122 1.00 96.31 92 LEU A CA 1
ATOM 726 C C . LEU A 1 92 ? 8.925 0.371 -20.691 1.00 96.31 92 LEU A C 1
ATOM 728 O O . LEU A 1 92 ? 9.120 0.160 -19.488 1.00 96.31 92 LEU A O 1
ATOM 732 N N . PRO A 1 93 ? 9.627 -0.284 -21.637 1.00 93.50 93 PRO A N 1
ATOM 733 C CA . PRO A 1 93 ? 10.616 -1.317 -21.315 1.00 93.50 93 PRO A CA 1
ATOM 734 C C . PRO A 1 93 ? 11.763 -0.835 -20.415 1.00 93.50 93 PRO A C 1
ATOM 736 O O . PRO A 1 93 ? 12.417 -1.637 -19.762 1.00 93.50 93 PRO A O 1
ATOM 739 N N . CYS A 1 94 ? 12.021 0.477 -20.374 1.00 94.56 94 CYS A N 1
ATOM 740 C CA . CYS A 1 94 ? 13.029 1.096 -19.513 1.00 94.56 94 CYS A CA 1
ATOM 741 C C . CYS A 1 94 ? 12.499 1.556 -18.141 1.00 94.56 94 CYS A C 1
ATOM 743 O O . CYS A 1 94 ? 13.237 2.205 -17.401 1.00 94.56 94 CYS A O 1
ATOM 745 N N . SER A 1 95 ? 11.248 1.241 -17.791 1.00 97.00 95 SER A N 1
ATOM 746 C CA . SER A 1 95 ? 10.688 1.492 -16.460 1.00 97.00 95 SER A CA 1
ATOM 747 C C . SER A 1 95 ? 10.902 0.275 -15.557 1.00 97.00 95 SER A C 1
ATOM 749 O O . SER A 1 95 ? 10.471 -0.821 -15.903 1.00 97.00 95 SER A O 1
ATOM 751 N N . TYR A 1 96 ? 11.541 0.452 -14.396 1.00 97.00 96 TYR A N 1
ATOM 752 C CA . TYR A 1 96 ? 11.908 -0.659 -13.494 1.00 97.00 96 TYR A CA 1
ATOM 753 C C . TYR A 1 96 ? 11.398 -0.505 -12.056 1.00 97.00 96 TYR A C 1
ATOM 755 O O . TYR A 1 96 ? 11.370 -1.478 -11.305 1.00 97.00 96 TYR A O 1
ATOM 763 N N . GLY A 1 97 ? 11.039 0.712 -11.643 1.00 96.31 97 GLY A N 1
ATOM 764 C CA . GLY A 1 97 ? 10.674 1.002 -10.258 1.00 96.31 97 GLY A CA 1
ATOM 765 C C . GLY A 1 97 ? 9.295 0.456 -9.901 1.00 96.31 97 GLY A C 1
ATOM 766 O O . GLY A 1 97 ? 8.335 0.721 -10.613 1.00 96.31 97 GLY A O 1
ATOM 767 N N . PHE A 1 98 ? 9.195 -0.254 -8.772 1.00 95.38 98 PHE A N 1
ATOM 768 C CA . PHE A 1 98 ? 7.928 -0.733 -8.192 1.00 95.38 98 PHE A CA 1
ATOM 769 C C . PHE A 1 98 ? 7.094 -1.662 -9.095 1.00 95.38 98 PHE A C 1
ATOM 771 O O . PHE A 1 98 ? 5.891 -1.804 -8.883 1.00 95.38 98 PHE A O 1
ATOM 778 N N . ARG A 1 99 ? 7.726 -2.318 -10.075 1.00 96.31 99 ARG A N 1
ATOM 779 C CA . ARG A 1 99 ? 7.070 -3.240 -11.012 1.00 96.31 99 ARG A CA 1
ATOM 780 C C . ARG A 1 99 ? 7.316 -4.705 -10.628 1.00 96.31 99 ARG A C 1
ATOM 782 O O . ARG A 1 99 ? 8.424 -5.031 -10.189 1.00 96.31 99 ARG A O 1
ATOM 789 N N . PRO A 1 100 ? 6.341 -5.617 -10.794 1.00 94.75 100 PRO A N 1
ATOM 790 C CA . PRO A 1 100 ? 6.531 -7.036 -10.503 1.00 94.75 100 PRO A CA 1
ATOM 791 C C . PRO A 1 100 ? 7.681 -7.641 -11.319 1.00 94.75 100 PRO A C 1
ATOM 793 O O . PRO A 1 100 ? 7.768 -7.443 -12.526 1.00 94.75 100 PRO A O 1
ATOM 796 N N . GLY A 1 101 ? 8.570 -8.391 -10.662 1.00 94.31 101 GLY A N 1
ATOM 797 C CA . GLY A 1 101 ? 9.698 -9.065 -11.320 1.00 94.31 101 GLY A CA 1
ATOM 798 C C . GLY A 1 101 ? 10.846 -8.149 -11.770 1.00 94.31 101 GLY A C 1
ATOM 799 O O . GLY A 1 101 ? 11.847 -8.653 -12.278 1.00 94.31 101 GLY A O 1
ATOM 800 N N . LEU A 1 102 ? 10.748 -6.832 -11.556 1.00 96.56 102 LEU A N 1
ATOM 801 C CA . LEU A 1 102 ? 11.800 -5.860 -11.864 1.00 96.56 102 LEU A CA 1
ATOM 802 C C . LEU A 1 102 ? 12.376 -5.248 -10.582 1.00 96.56 102 LEU A C 1
ATOM 804 O O . LEU A 1 102 ? 11.738 -5.213 -9.532 1.00 96.56 102 LEU A O 1
ATOM 808 N N . ASN A 1 103 ? 13.629 -4.799 -10.656 1.00 96.50 103 ASN A N 1
ATOM 809 C CA . ASN A 1 103 ? 14.348 -4.210 -9.528 1.00 96.50 103 ASN A CA 1
ATOM 810 C C . ASN A 1 103 ? 15.473 -3.273 -10.005 1.00 96.50 103 ASN A C 1
ATOM 812 O O . ASN A 1 103 ? 15.753 -3.163 -11.201 1.00 96.50 103 ASN A O 1
ATOM 816 N N . CYS A 1 104 ? 16.149 -2.616 -9.058 1.00 97.06 104 CYS A N 1
ATOM 817 C CA . CYS A 1 104 ? 17.237 -1.679 -9.350 1.00 97.06 104 CYS A CA 1
ATOM 818 C C . CYS A 1 104 ? 18.402 -2.329 -10.119 1.00 97.06 104 CYS A C 1
ATOM 820 O O . CYS A 1 104 ? 18.999 -1.692 -10.984 1.00 97.06 104 CYS A O 1
ATOM 822 N N . HIS A 1 105 ? 18.710 -3.604 -9.864 1.00 96.75 105 HIS A N 1
ATOM 823 C CA . HIS A 1 105 ? 19.787 -4.303 -10.570 1.00 96.75 105 HIS A CA 1
ATOM 824 C C . HIS A 1 105 ? 19.436 -4.592 -12.034 1.00 96.75 105 HIS A C 1
ATOM 826 O O . HIS A 1 105 ? 20.316 -4.515 -12.892 1.00 96.75 105 HIS A O 1
ATOM 832 N N . ALA A 1 106 ? 18.163 -4.861 -12.345 1.00 96.06 106 ALA A N 1
ATOM 833 C CA . ALA A 1 106 ? 17.698 -4.988 -13.727 1.00 96.06 106 ALA A CA 1
ATOM 834 C C . ALA A 1 106 ? 17.938 -3.688 -14.513 1.00 96.06 106 ALA A C 1
ATOM 836 O O . ALA A 1 106 ? 18.452 -3.731 -15.633 1.00 96.06 106 ALA A O 1
ATOM 837 N N . ALA A 1 107 ? 17.668 -2.537 -13.888 1.00 96.38 107 ALA A N 1
ATOM 838 C CA . ALA A 1 107 ? 17.947 -1.230 -14.477 1.00 96.38 107 ALA A CA 1
ATOM 839 C C . ALA A 1 107 ? 19.450 -1.026 -14.745 1.00 96.38 107 ALA A C 1
ATOM 841 O O . ALA A 1 107 ? 19.833 -0.651 -15.854 1.00 96.38 107 ALA A O 1
ATOM 842 N N . LEU A 1 108 ? 20.311 -1.337 -13.767 1.00 96.62 108 LEU A N 1
ATOM 843 C CA . LEU A 1 108 ? 21.770 -1.232 -13.917 1.00 96.62 108 LEU A CA 1
ATOM 844 C C . LEU A 1 108 ? 22.311 -2.145 -15.024 1.00 96.62 108 LEU A C 1
ATOM 846 O O . LEU A 1 108 ? 23.162 -1.729 -15.810 1.00 96.62 108 LEU A O 1
ATOM 850 N N . LYS A 1 109 ? 21.801 -3.379 -15.126 1.00 95.00 109 LYS A N 1
ATOM 851 C CA . LYS A 1 109 ? 22.189 -4.318 -16.186 1.00 95.00 109 LYS A CA 1
ATOM 852 C C . LYS A 1 109 ? 21.819 -3.778 -17.568 1.00 95.00 109 LYS A C 1
ATOM 854 O O . LYS A 1 109 ? 22.650 -3.819 -18.474 1.00 95.00 109 LYS A O 1
ATOM 859 N N . ALA A 1 110 ? 20.609 -3.245 -17.724 1.00 94.38 110 ALA A N 1
ATOM 860 C CA . ALA A 1 110 ? 20.167 -2.650 -18.982 1.00 94.38 110 ALA A CA 1
ATOM 861 C C . ALA A 1 110 ? 20.995 -1.412 -19.365 1.00 94.38 110 ALA A C 1
ATOM 863 O O . ALA A 1 110 ? 21.348 -1.249 -20.533 1.00 94.38 110 ALA A O 1
ATOM 864 N N . LEU A 1 111 ? 21.346 -0.571 -18.385 1.00 94.81 111 LEU A N 1
ATOM 865 C CA . LEU A 1 111 ? 22.223 0.582 -18.593 1.00 94.81 111 LEU A CA 1
ATOM 866 C C . LEU A 1 111 ? 23.617 0.145 -19.054 1.00 94.81 111 LEU A C 1
ATOM 868 O O . LEU A 1 111 ? 24.109 0.641 -20.064 1.00 94.81 111 LEU A O 1
ATOM 872 N N . ARG A 1 112 ? 24.223 -0.828 -18.362 1.00 94.88 112 ARG A N 1
ATOM 873 C CA . ARG A 1 112 ? 25.554 -1.354 -18.692 1.00 94.88 112 ARG A CA 1
ATOM 874 C C . ARG A 1 112 ? 25.637 -1.836 -20.142 1.00 94.88 112 ARG A C 1
ATOM 876 O O . ARG A 1 112 ? 26.598 -1.517 -20.827 1.00 94.88 112 ARG A O 1
ATOM 883 N N . VAL A 1 113 ? 24.627 -2.571 -20.611 1.00 92.31 113 VAL A N 1
ATOM 884 C CA . VAL A 1 113 ? 24.565 -3.073 -21.997 1.00 92.31 113 VAL A CA 1
ATOM 885 C C . VAL A 1 113 ? 24.449 -1.939 -23.022 1.00 92.31 113 VAL A C 1
ATOM 887 O O . VAL A 1 113 ? 24.950 -2.077 -24.133 1.00 92.31 113 VAL A O 1
ATOM 890 N N . ARG A 1 114 ? 23.782 -0.833 -22.677 1.00 88.19 114 ARG A N 1
ATOM 891 C CA . ARG A 1 114 ? 23.588 0.310 -23.584 1.00 88.19 114 ARG A CA 1
ATOM 892 C C . ARG A 1 114 ? 24.793 1.244 -23.659 1.00 88.19 114 ARG A C 1
ATOM 894 O O . ARG A 1 114 ? 25.007 1.818 -24.715 1.00 88.19 114 ARG A O 1
ATOM 901 N N . VAL A 1 115 ? 25.523 1.416 -22.557 1.00 89.12 115 VAL A N 1
ATOM 902 C CA . VAL A 1 115 ? 26.645 2.369 -22.456 1.00 89.12 115 VAL A CA 1
ATOM 903 C C . VAL A 1 115 ? 27.985 1.749 -22.862 1.00 89.12 115 VAL A C 1
ATOM 905 O O . VAL A 1 115 ? 28.849 2.464 -23.343 1.00 89.12 115 VAL A O 1
ATOM 908 N N . LEU A 1 116 ? 28.176 0.437 -22.675 1.00 76.81 116 LEU A N 1
ATOM 909 C CA . LEU A 1 116 ? 29.418 -0.269 -23.041 1.00 76.81 116 LEU A CA 1
ATOM 910 C C . LEU A 1 116 ? 29.386 -0.872 -24.460 1.00 76.81 116 LEU A C 1
ATOM 912 O O . LEU A 1 116 ? 30.098 -1.838 -24.733 1.00 76.81 116 LEU A O 1
ATOM 916 N N . ARG A 1 117 ? 28.526 -0.344 -25.332 1.00 53.75 117 ARG A N 1
ATOM 917 C CA . ARG A 1 117 ? 28.611 -0.531 -26.784 1.00 53.75 117 ARG A CA 1
ATOM 918 C C . ARG A 1 117 ? 29.363 0.646 -27.376 1.00 53.75 117 ARG A C 1
ATOM 920 O O . ARG A 1 117 ? 30.127 0.395 -28.326 1.00 53.75 117 ARG A O 1
#

Secondary structure (DSSP, 8-state):
-HHHHHHHS-TTSPP-TT---HHHHHHTHHHHHHHHHHHHHTT---PPPPEEEEEE-TTS-EEEEEE--HHHHHHHHHHHHHHHHHHGGGS-TT--TT-TT--HHHHHHHHHHHH--

Nearest PDB structures (foldseek):
  5hhl-assembly4_G  TM=8.921E-01  e=3.382E-08  Agathobacter rectalis M104/1
  5irg-assembly1_A  TM=8.651E-01  e=6.839E-08  Roseburia intestinalis XB6B4
  6ar1-assembly2_D  TM=8.913E-01  e=1.073E-06  Geobacillus stearothermophilus
  6ar1-assembly1_A  TM=8.931E-01  e=1.073E-06  Geobacillus stearothermophilus
  6mec-assembly1_C  TM=7.770E-01  e=1.308E-03  Thermosynechococcus vestitus BP-1

InterPro domains:
  IPR043502 DNA/RNA polymerase superfamily [SSF56672] (8-113)
  IPR051083 Group II Intron Splicing and Mobility/Defense [PTHR34047] (9-112)

Radius of gyration: 18.54 Å; Cα contacts (8 Å, |Δi|>4): 93; chains: 1; bounding box: 52×27×43 Å

Organism: NCBI:txid1427517

Sequence (117 aa):
MLKGQFLRLDGNKAVGIDRMTKSAYGEHLDGNLHNLILRIRRGTYRPKAARITQIPKEDGSKRPLAISCIEDKLVQLAVSDILSRIYEPLFLPCSYGFRPGLNCHAALKALRVRVLR

Mean predicted aligned error: 3.73 Å

Foldseek 3Di:
DLVVLLVVDDQPDDAFPVRDGSVNCVVCVVVSVVVLVVCVVVVNDDFDFFDWDWDADPVRDTDIDTHGHPSVSSVVVVVCVVVLVVCVVVDDPLDAPPHPPGDPVNNVVVVCVVPVD

=== Feature glossary ===
Each block in this record encodes a different view of the same protein. In brief:

Predicted aligned error. PAE(i, j) answers: if I align the predicted and true structures on residue i, how far off (in Å) do I expect residue j to be? A block-diagonal PAE matrix with low values on the blocks and high values off-diagonal is the signature of a multi-domain protein with confidently predicted domains but uncertain inter-domain orientation.

Contact-map, Ramachandran, and PAE plots. Plot images: a 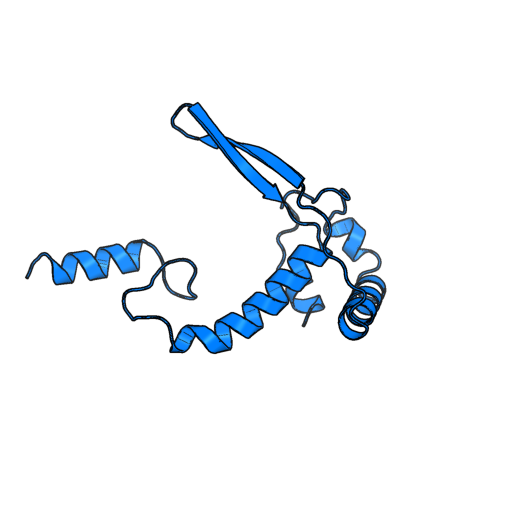contact map (which residues are close in 3D, as an N×N binary image), a Ramachandran scatter (backbone torsion angles, revealing secondary-structure composition at a glance), and — for AlphaFold structures — a PAE heatmap (pairwise prediction confidence).

Backbone torsions (φ/ψ). φ (phi) and ψ (psi) are the two rotatable backbone dihedrals per residue: φ is the C(i-1)–N–Cα–C torsion, ψ is the N–Cα–C–N(i+1) torsion, both in degrees on (−180°, 180°]. α-helical residues cluster near (−60°, −45°); β-strand residues near (−120°, +130°). A Ramachandran plot is simply a scatter of (φ, ψ) for every residue.

Foldseek 3Di. A 3Di character summarizes, for each residue, the relative orientation of the Cα frame of its nearest spatial neighbor. Because it encodes fold topology rather than chemistry, 3Di alignments detect remote structural similarity that sequence alignment misses.

Radius of gyration, Cα contacts, bounding box. Three whole-structure scalars: the radius of gyration (RMS distance of Cα from centroid, in Å), the count of Cα–Cα contacts (pairs closer than 8 Å and separated by more than four residues in sequence — i.e. tertiary, not local, contacts), and the bounding-box dimensions. Together they distinguish compact globular folds from extended fibres or disordered chains.

Sequence. Sequence gives the chain of amino acids in standard one-letter code (A=alanine, C=cysteine, …, Y=tyrosine), read N→C. It is the only feature that is directly encoded by the gene; all structural features are derived from the folded form of this sequence.

mmCIF coordinates. Atomic coordinates in PDBx/mmCIF format — the same representation the Protein Data Bank distributes. Each line of the _atom_site loop places one backbone atom in Cartesian space (units: ångströms, origin: arbitrary).

Secondary structure (3-state, P-SEA). Three-state secondary structure (P-SEA) collapses the eight DSSP classes into helix (a), strand (b), and coil (c). P-SEA assigns these from Cα geometry alone — distances and a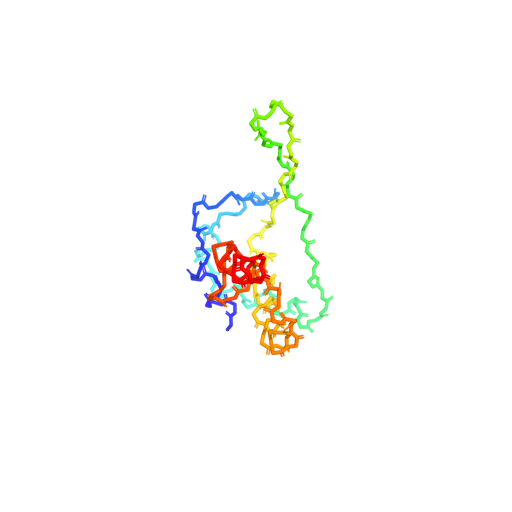ngles — without requiring backbone oxygens, so it works on any Cα trace.

InterPro / GO / CATH / organism. Functional annotations link the protein to curated databases. InterPro entries identify conserved domains and families by matching the sequence against member-database signatures (Pfam, PROSITE, CDD, …). Gene Ontology (GO) terms describe molecular function, biological process, and cellular component in a controlled vocabulary. CATH places the structure in a hierarchical fold classification (Class/Architecture/Topology/Homologous-superfamily). The organism is the source species.

B-factor. B-factor (Debye–Waller factor) reflects atomic displacement in the crystal lattice. It is an experimental observable (units Å²), not a prediction; low values mean the atom is pinned down, high values mean it moves or is heterogeneous across the crystal.

Rendered structure images. Structure images are PyMOL renders from six orthogonal camera directions. Cartoon representation draws helices as coils and strands as arrows; sticks shows the backbone as bonds; surface shows the solvent-excluded envelope. Rainbow coloring maps sequence position to hue (blue→red, N→C); chain coloring assigns a distinct color per polypeptide.

Solvent-accessible surface area. Solvent-accessible surface area (SASA) is the area in Å² traced out by the centre of a 1.4 Å probe sphere (a water molecule) rolled over the protein's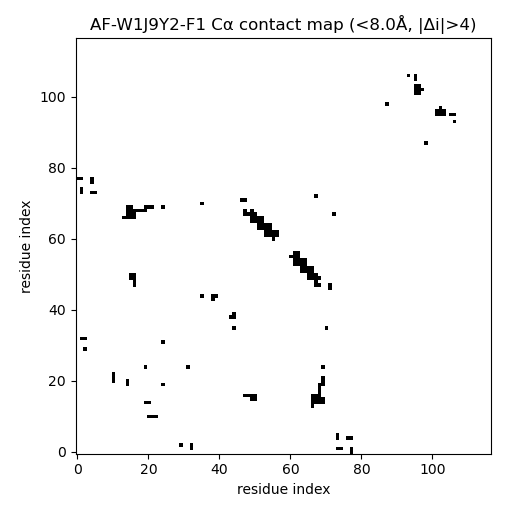 van der Waals surface (Shrake–Rupley / Lee–Richards construction). Buried residues have near-zero SASA; fully exposed residues can exceed 2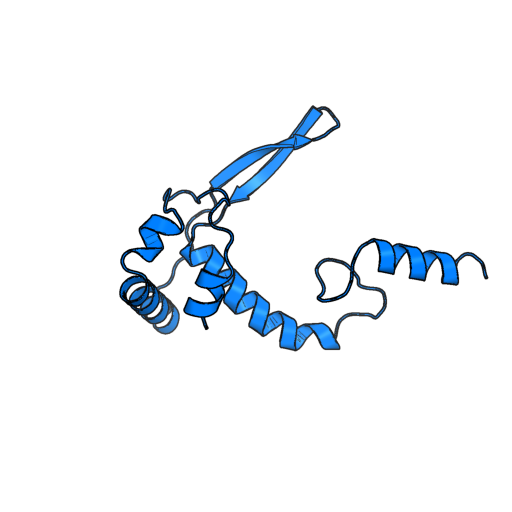00 Å². The total SASA scales roughly with the number of surface residues.

Secondary structure (8-state, DSSP). The SS8 string is DSSP's per-residue secondary-structure call. α-helix (H) means an i→i+4 H-bond ladder; β-strand (E) means the residue participates in a β-sheet; 3₁₀ (G) and π (I) are tighter and wider helices; T/S are turns/bends; '-' is loop.

pLDDT. For AlphaFold models, the B-factor field carries pLDDT — the model's own estimate of local accuracy on a 0–100 scale. Regions with pLDDT<50 should be treated as essentially unmodeled; they often correspond to intrinsically disordered segments.

Nearest PDB structures. Nearest PDB neighbors are the top structural matches found by Foldseek when searching this structure against the entire Protein Data Bank. Each hit reports a TM-score (0 to 1; >0.5 almost always implies the same fold) and an E-value. These are *structural* homologs — they may share no detectable sequence similarity.